Protein AF-A0A6P8ET82-F1 (afdb_monomer_lite)

Foldseek 3Di:
DDDDDDDDDDDDDPDPPPPPPPVVVVVVVVVVCVVVPPPDQQLAQLPQDDDPDPVVSVVCSVVVVSNPPPSHNPPPPDPDDRNHDDDPVRVVVVVVVVVVVVVVVVVVVVCCVVAPDDDDDRDPDPPPDDDDPPDDPDDDDDD

Organism: Clupea harengus (NCBI:txid7950)

pLDDT: mean 74.11, std 14.07, range [41.28, 96.44]

Radius of gyration: 44.59 Å; chains: 1; bounding box: 101×32×154 Å

Sequence (143 aa):
MEVTEVVFLSERPGNKDEILIDQERRLALQRDIDKESQPKPALGQWGTAQFDSSDQQQKFLRLMGGFKKGNQPGTSSVGARPNMALGKEGQQSLQQKLLGQFESAQNRRKDFTNKGAGLGFSAPSNNKFSIDVNASRSMKFDD

InterPro domains:
  IPR028124 Small acidic protein-like domain [PF15477] (46-120)

Structure (mmCIF, N/CA/C/O backbone):
data_AF-A0A6P8ET82-F1
#
_entry.id   AF-A0A6P8ET82-F1
#
loop_
_atom_site.group_PDB
_atom_site.id
_atom_site.type_symbol
_atom_site.label_atom_id
_atom_site.label_alt_id
_atom_site.label_comp_id
_atom_site.label_asym_id
_atom_site.label_entity_id
_atom_site.label_seq_id
_atom_site.pdbx_PDB_ins_code
_atom_site.Cartn_x
_atom_site.Cartn_y
_atom_site.Cartn_z
_atom_site.occupancy
_atom_site.B_iso_or_equiv
_atom_site.auth_seq_id
_atom_site.auth_comp_id
_atom_site.auth_asym_id
_atom_site.auth_atom_id
_atom_site.pdbx_PDB_model_num
ATOM 1 N N . MET A 1 1 ? 20.142 16.941 -100.524 1.00 42.25 1 MET A N 1
ATOM 2 C CA . MET A 1 1 ? 20.640 15.914 -99.589 1.00 42.25 1 MET A CA 1
ATOM 3 C C . MET A 1 1 ? 20.955 16.634 -98.296 1.00 42.25 1 MET A C 1
ATOM 5 O O . MET A 1 1 ? 21.987 17.284 -98.232 1.00 42.25 1 MET A O 1
ATOM 9 N N . GLU A 1 2 ? 20.044 16.615 -97.327 1.00 48.88 2 GLU A N 1
ATOM 10 C CA . GLU A 1 2 ? 20.352 17.085 -95.973 1.00 48.88 2 GLU A CA 1
ATOM 11 C C . GLU A 1 2 ? 20.688 15.869 -95.118 1.00 48.88 2 GLU A C 1
ATOM 13 O O . GLU A 1 2 ? 19.924 14.907 -95.056 1.00 48.88 2 GLU A O 1
ATOM 18 N N . VAL A 1 3 ? 21.879 15.898 -94.528 1.00 57.97 3 VAL A N 1
ATOM 19 C CA . VAL A 1 3 ? 22.366 14.888 -93.594 1.00 57.97 3 VAL A CA 1
ATOM 20 C C . VAL A 1 3 ? 21.940 15.356 -92.210 1.00 57.97 3 VAL A C 1
ATOM 22 O O . VAL A 1 3 ? 22.479 16.332 -91.698 1.00 57.97 3 VAL A O 1
ATOM 25 N N . THR A 1 4 ? 20.945 14.707 -91.611 1.00 54.53 4 THR A N 1
ATOM 26 C CA . THR A 1 4 ? 20.589 14.965 -90.212 1.00 54.53 4 THR A CA 1
ATOM 27 C C . THR A 1 4 ? 21.597 14.267 -89.308 1.00 54.53 4 THR A C 1
ATOM 29 O O . THR A 1 4 ? 21.618 13.039 -89.215 1.00 54.53 4 THR A O 1
ATOM 32 N N . GLU A 1 5 ? 22.447 15.062 -88.668 1.00 65.50 5 GLU A N 1
ATOM 33 C CA . GLU A 1 5 ? 23.417 14.629 -87.668 1.00 65.50 5 GLU A CA 1
ATOM 34 C C . GLU A 1 5 ? 22.681 14.240 -86.374 1.00 65.50 5 GLU A C 1
ATOM 36 O O . GLU A 1 5 ? 21.967 15.042 -85.770 1.00 65.50 5 GLU A O 1
ATOM 41 N N . VAL A 1 6 ? 22.801 12.974 -85.968 1.00 66.44 6 VAL A N 1
ATOM 42 C CA . VAL A 1 6 ? 22.164 12.457 -84.751 1.00 66.44 6 VAL A CA 1
ATOM 43 C C . VAL A 1 6 ? 23.047 12.807 -83.555 1.00 66.44 6 VAL A C 1
ATOM 45 O O . VAL A 1 6 ? 24.091 12.196 -83.339 1.00 66.44 6 VAL A O 1
ATOM 48 N N . VAL A 1 7 ? 22.622 13.794 -82.768 1.00 65.50 7 VAL A N 1
ATOM 49 C CA . VAL A 1 7 ? 23.292 14.189 -81.523 1.00 65.50 7 VAL A CA 1
ATOM 50 C C . VAL A 1 7 ? 22.789 13.308 -80.378 1.00 65.50 7 VAL A C 1
ATOM 52 O O . VAL A 1 7 ? 21.636 13.407 -79.959 1.00 65.50 7 VAL A O 1
ATOM 55 N N . PHE A 1 8 ? 23.659 12.446 -79.851 1.00 63.50 8 PHE A N 1
ATOM 56 C CA . PHE A 1 8 ? 23.376 11.653 -78.654 1.00 63.50 8 PHE A CA 1
ATOM 57 C C . PHE A 1 8 ? 23.581 12.509 -77.399 1.00 63.50 8 PHE A C 1
ATOM 59 O O . PHE A 1 8 ? 24.702 12.890 -77.064 1.00 63.50 8 PHE A O 1
ATOM 66 N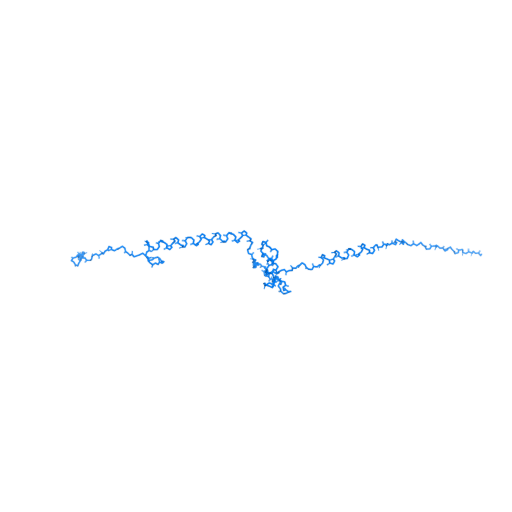 N . LEU A 1 9 ? 22.490 12.808 -76.692 1.00 63.91 9 LEU A N 1
ATOM 67 C CA . LEU A 1 9 ? 22.534 13.433 -75.371 1.00 63.91 9 LEU A CA 1
ATOM 68 C C . LEU A 1 9 ? 22.994 12.390 -74.345 1.00 63.91 9 LEU A C 1
ATOM 70 O O . LEU A 1 9 ? 22.359 11.349 -74.186 1.00 63.91 9 LEU A O 1
ATOM 74 N N . SER A 1 10 ? 24.108 12.657 -73.665 1.00 67.38 10 SER A N 1
ATOM 75 C CA . SER A 1 10 ? 24.628 11.791 -72.610 1.00 67.38 10 SER A CA 1
ATOM 76 C C . SER A 1 10 ? 23.709 11.785 -71.385 1.00 67.38 10 SER A C 1
ATOM 78 O O . SER A 1 10 ? 23.213 12.821 -70.932 1.00 67.38 10 SER A O 1
ATOM 80 N N . GLU A 1 11 ? 23.481 10.589 -70.846 1.00 66.94 11 GLU A N 1
ATOM 81 C CA . GLU A 1 11 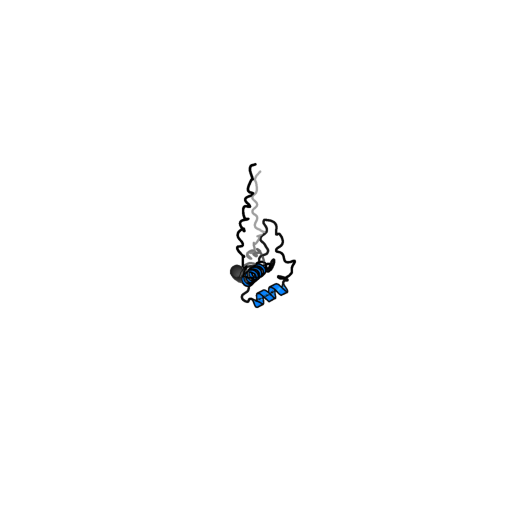? 22.691 10.365 -69.640 1.00 66.94 11 GLU A CA 1
ATOM 82 C C . GLU A 1 11 ? 23.410 10.978 -68.428 1.00 66.94 11 GLU A C 1
ATOM 84 O O . GLU A 1 11 ? 24.587 10.707 -68.177 1.00 66.94 11 GLU A O 1
ATOM 89 N N . ARG A 1 12 ? 22.715 11.839 -67.676 1.00 65.81 12 ARG A N 1
ATOM 90 C CA . ARG A 1 12 ? 23.251 12.387 -66.426 1.00 65.81 12 ARG A CA 1
ATOM 91 C C . ARG A 1 12 ? 23.170 11.295 -65.358 1.00 65.81 12 ARG A C 1
ATOM 93 O O . ARG A 1 12 ? 22.055 10.875 -65.049 1.00 65.81 12 ARG A O 1
ATOM 100 N N . PRO A 1 13 ? 24.287 10.849 -64.760 1.00 63.69 13 PRO A N 1
ATOM 101 C CA . PRO A 1 13 ? 24.207 9.927 -63.640 1.00 63.69 13 PRO A CA 1
ATOM 102 C C . PRO A 1 13 ? 23.520 10.652 -62.477 1.00 63.69 13 PRO A C 1
ATOM 104 O O . PRO A 1 13 ? 24.000 11.686 -62.014 1.00 63.69 13 PRO A O 1
ATOM 107 N N . GLY A 1 14 ? 22.369 10.137 -62.040 1.00 63.75 14 GLY A N 1
ATOM 108 C CA . GLY A 1 14 ? 21.699 10.615 -60.830 1.00 63.75 14 GLY A CA 1
ATOM 109 C C . GLY A 1 14 ? 22.609 10.485 -59.605 1.00 63.75 14 GLY A C 1
ATOM 110 O O . GLY A 1 14 ? 23.554 9.693 -59.626 1.00 63.75 14 GLY A O 1
ATOM 111 N N . ASN A 1 15 ? 22.325 11.264 -58.552 1.00 60.59 15 ASN A N 1
ATOM 112 C CA . ASN A 1 15 ? 23.088 11.255 -57.299 1.00 60.59 15 ASN A CA 1
ATOM 113 C C . ASN A 1 15 ? 23.302 9.821 -56.804 1.00 60.59 15 ASN A C 1
ATOM 115 O O . ASN A 1 15 ? 22.384 9.164 -56.315 1.00 60.59 15 ASN A O 1
ATOM 119 N N . LYS A 1 16 ? 24.547 9.358 -56.914 1.00 56.81 16 LYS A N 1
ATOM 120 C CA . LYS A 1 16 ? 25.065 8.179 -56.227 1.00 56.81 16 LYS A CA 1
ATOM 121 C C . LYS A 1 16 ? 25.630 8.641 -54.893 1.00 56.81 16 LYS A C 1
ATOM 123 O O . LYS A 1 16 ? 26.812 8.452 -54.625 1.00 56.81 16 LYS A O 1
ATOM 128 N N . ASP A 1 17 ? 24.801 9.308 -54.094 1.00 57.16 17 ASP A N 1
ATOM 129 C CA . ASP A 1 17 ? 25.138 9.530 -52.696 1.00 57.16 17 ASP A CA 1
ATOM 130 C C . ASP A 1 17 ? 25.100 8.146 -52.057 1.00 57.16 17 ASP A C 1
ATOM 132 O O . ASP A 1 17 ? 24.051 7.641 -51.654 1.00 57.16 17 ASP A O 1
ATOM 136 N N . GLU A 1 18 ? 26.246 7.471 -52.093 1.00 56.41 18 GLU A N 1
ATOM 137 C CA . GLU A 1 18 ? 26.480 6.256 -51.348 1.00 56.41 18 GLU A CA 1
ATOM 138 C C . GLU A 1 18 ? 26.201 6.615 -49.897 1.00 56.41 18 GLU A C 1
ATOM 140 O O . GLU A 1 18 ? 27.005 7.253 -49.215 1.00 56.41 18 GLU A O 1
ATOM 145 N N . ILE A 1 19 ? 25.014 6.245 -49.422 1.00 60.59 19 ILE A N 1
ATOM 146 C CA . ILE A 1 19 ? 24.753 6.195 -48.000 1.00 60.59 19 ILE A CA 1
ATOM 147 C C . ILE A 1 19 ? 25.658 5.062 -47.521 1.00 60.59 19 ILE A C 1
ATOM 149 O O . ILE A 1 19 ? 25.265 3.895 -47.498 1.00 60.59 19 ILE A O 1
ATOM 153 N N . LEU A 1 20 ? 26.910 5.397 -47.207 1.00 64.25 20 LEU A N 1
ATOM 154 C CA . LEU A 1 20 ? 27.817 4.549 -46.459 1.00 64.25 20 LEU A CA 1
ATOM 155 C C . LEU A 1 20 ? 27.217 4.476 -45.055 1.00 64.25 20 LEU A C 1
ATOM 157 O O . LEU A 1 20 ? 27.594 5.203 -44.139 1.00 64.25 20 LEU A O 1
ATOM 161 N N . ILE A 1 21 ? 26.147 3.690 -44.932 1.00 63.66 21 ILE A N 1
ATOM 162 C CA . ILE A 1 21 ? 25.435 3.503 -43.682 1.00 63.66 21 ILE A CA 1
ATOM 163 C C . ILE A 1 21 ? 26.404 2.746 -42.801 1.00 63.66 21 ILE A C 1
ATOM 165 O O . ILE A 1 21 ? 26.586 1.542 -42.980 1.00 63.66 21 ILE A O 1
ATOM 169 N N . ASP A 1 22 ? 27.011 3.474 -41.873 1.00 80.19 22 ASP A N 1
ATOM 170 C CA . ASP A 1 22 ? 27.809 2.914 -40.800 1.00 80.19 22 ASP A CA 1
ATOM 171 C C . ASP A 1 22 ? 26.998 1.792 -40.129 1.00 80.19 22 ASP A C 1
ATOM 173 O O . ASP A 1 22 ? 25.967 2.016 -39.479 1.00 80.19 22 ASP A O 1
ATOM 177 N N . GLN A 1 23 ? 27.413 0.554 -40.404 1.00 81.31 23 GLN A N 1
ATOM 178 C CA . GLN A 1 23 ? 26.720 -0.642 -39.947 1.00 81.31 23 GLN A CA 1
ATOM 179 C C . GLN A 1 23 ? 26.731 -0.707 -38.422 1.00 81.31 23 GLN A C 1
ATOM 181 O O . GLN A 1 23 ? 25.744 -1.147 -37.830 1.00 81.31 23 GLN A O 1
ATOM 186 N N . GLU A 1 24 ? 27.790 -0.207 -37.783 1.00 83.94 24 GLU A N 1
ATOM 187 C CA . GLU A 1 24 ? 27.896 -0.164 -36.329 1.00 83.94 24 GLU A CA 1
ATOM 188 C C . GLU A 1 24 ? 26.848 0.778 -35.747 1.00 83.94 24 GLU A C 1
ATOM 190 O O . GLU A 1 24 ? 26.125 0.405 -34.819 1.00 83.94 24 GLU A O 1
ATOM 195 N N . ARG A 1 25 ? 26.677 1.955 -36.362 1.00 84.31 25 ARG A N 1
ATOM 196 C CA . ARG A 1 25 ? 25.638 2.912 -35.969 1.00 84.31 25 ARG A CA 1
ATOM 197 C C . ARG A 1 25 ? 24.236 2.327 -36.123 1.00 84.31 25 ARG A C 1
ATOM 199 O O . ARG A 1 25 ? 23.408 2.517 -35.235 1.00 84.31 25 ARG A O 1
ATOM 206 N N . ARG A 1 26 ? 23.957 1.593 -37.208 1.00 84.88 26 ARG A N 1
ATOM 207 C CA . ARG A 1 26 ? 22.656 0.923 -37.413 1.00 84.88 26 ARG A CA 1
ATOM 208 C C . ARG A 1 26 ? 22.402 -0.150 -36.355 1.00 84.88 26 ARG A C 1
ATOM 210 O O . ARG A 1 26 ? 21.304 -0.217 -35.810 1.00 84.88 26 ARG A O 1
ATOM 217 N N . LEU A 1 27 ? 23.405 -0.975 -36.065 1.00 86.81 27 LEU A N 1
ATOM 218 C CA . LEU A 1 27 ? 23.302 -2.040 -35.069 1.00 86.81 27 LEU A CA 1
ATOM 219 C C . LEU A 1 27 ? 23.139 -1.482 -33.652 1.00 86.81 27 LEU A C 1
ATOM 221 O O . LEU A 1 27 ? 22.374 -2.039 -32.868 1.00 86.81 27 LEU A O 1
ATOM 225 N N . ALA A 1 28 ? 23.820 -0.383 -33.321 1.00 87.81 28 ALA A N 1
ATOM 226 C CA . ALA A 1 28 ? 23.640 0.314 -32.051 1.00 87.81 28 ALA A CA 1
ATOM 227 C C . ALA A 1 28 ? 22.202 0.832 -31.901 1.00 87.81 28 ALA A C 1
ATOM 229 O O . ALA A 1 28 ? 21.539 0.509 -30.919 1.00 87.81 28 ALA A O 1
ATOM 230 N N . LEU A 1 29 ? 21.688 1.519 -32.927 1.00 88.56 29 LEU A N 1
ATOM 231 C CA . LEU A 1 29 ? 20.308 2.010 -32.959 1.00 88.56 29 LEU A CA 1
ATOM 232 C C . LEU A 1 29 ? 19.290 0.871 -32.825 1.00 88.56 29 LEU A C 1
ATOM 234 O O . LEU A 1 29 ? 18.328 0.993 -32.073 1.00 88.56 29 LEU A O 1
ATOM 238 N N . GLN A 1 30 ? 19.524 -0.258 -33.501 1.00 89.50 30 GLN A N 1
ATOM 239 C CA . GLN A 1 30 ? 18.669 -1.436 -33.382 1.00 89.50 30 GLN A CA 1
ATOM 240 C C . GLN A 1 30 ? 18.686 -2.010 -31.960 1.00 89.50 30 GLN A C 1
ATOM 242 O O . GLN A 1 30 ? 17.624 -2.316 -31.431 1.00 89.50 30 GLN A O 1
ATOM 247 N N . ARG A 1 31 ? 19.853 -2.105 -31.302 1.00 89.88 31 ARG A N 1
ATOM 248 C CA . ARG A 1 31 ? 19.926 -2.568 -29.904 1.00 89.88 31 ARG A CA 1
ATOM 249 C C . ARG A 1 31 ? 19.188 -1.645 -28.943 1.00 89.88 31 ARG A C 1
ATOM 251 O O . ARG A 1 31 ? 18.554 -2.142 -28.015 1.00 89.88 31 ARG A O 1
ATOM 258 N N . ASP A 1 32 ? 19.282 -0.333 -29.137 1.00 88.62 32 ASP A N 1
ATOM 259 C CA . ASP A 1 32 ? 18.587 0.633 -28.284 1.00 88.62 32 ASP A CA 1
ATOM 260 C C . ASP A 1 32 ? 17.067 0.512 -28.454 1.00 88.62 32 ASP A C 1
ATOM 262 O O . ASP A 1 32 ? 16.342 0.442 -27.460 1.00 88.62 32 ASP A O 1
ATOM 266 N N . ILE A 1 33 ? 16.596 0.351 -29.696 1.00 88.19 33 ILE A N 1
ATOM 267 C CA . ILE A 1 33 ? 15.187 0.070 -30.008 1.00 88.19 33 ILE A CA 1
ATOM 268 C C . ILE A 1 33 ? 14.745 -1.266 -29.398 1.00 88.19 33 ILE A C 1
ATOM 270 O O . ILE A 1 33 ? 13.690 -1.336 -28.774 1.00 88.19 33 ILE A O 1
ATOM 274 N N . ASP A 1 34 ? 15.536 -2.330 -29.528 1.00 88.00 34 ASP A N 1
ATOM 275 C CA . ASP A 1 34 ? 15.211 -3.651 -28.977 1.00 88.00 34 ASP A CA 1
ATOM 276 C C . ASP A 1 34 ? 15.157 -3.624 -27.442 1.00 88.00 34 ASP A C 1
ATOM 278 O O . ASP A 1 34 ? 14.337 -4.305 -26.827 1.00 88.00 34 ASP A O 1
ATOM 282 N N . LYS A 1 35 ? 16.010 -2.815 -26.805 1.00 83.62 35 LYS A N 1
ATOM 283 C CA . LYS A 1 35 ? 16.032 -2.622 -25.353 1.00 83.62 35 LYS A CA 1
ATOM 284 C C . LYS A 1 35 ? 14.841 -1.798 -24.864 1.00 83.62 35 LYS A C 1
ATOM 286 O O . LYS A 1 35 ? 14.252 -2.145 -23.843 1.00 83.62 35 LYS A O 1
ATOM 291 N N . GLU A 1 36 ? 14.481 -0.727 -25.566 1.00 79.31 36 GLU A N 1
ATOM 292 C CA . GLU A 1 36 ? 13.358 0.143 -25.197 1.00 79.31 36 GLU A CA 1
ATOM 293 C C . GLU A 1 36 ? 11.992 -0.460 -25.561 1.00 79.31 36 GLU A C 1
ATOM 295 O O . GLU A 1 36 ? 11.007 -0.244 -24.856 1.00 79.31 36 GLU A O 1
ATOM 300 N N . SER A 1 37 ? 11.941 -1.287 -26.607 1.00 72.06 37 SER A N 1
ATOM 301 C CA . SER A 1 37 ? 10.756 -2.063 -26.990 1.00 72.06 37 SER A CA 1
ATOM 302 C C . SER A 1 37 ? 10.495 -3.265 -26.082 1.00 72.06 37 SER A C 1
ATOM 304 O O . SER A 1 37 ? 9.436 -3.892 -26.199 1.00 72.06 37 SER A O 1
ATOM 306 N N . GLN A 1 38 ? 11.403 -3.583 -25.144 1.00 70.94 38 GLN A N 1
ATOM 307 C CA . GLN A 1 38 ? 11.117 -4.610 -24.150 1.00 70.94 38 GLN A CA 1
ATOM 308 C C . GLN A 1 38 ? 9.870 -4.215 -23.352 1.00 70.94 38 GLN A C 1
ATOM 310 O O . GLN A 1 38 ? 9.800 -3.109 -22.805 1.00 70.94 38 GLN A O 1
ATOM 315 N N . PRO A 1 39 ? 8.873 -5.112 -23.245 1.00 63.66 39 PRO A N 1
ATOM 316 C CA . PRO A 1 39 ? 7.685 -4.827 -22.467 1.00 63.66 39 PRO A CA 1
ATOM 317 C C . PRO A 1 39 ? 8.106 -4.559 -21.023 1.00 63.66 39 PRO A C 1
ATOM 319 O O . PRO A 1 39 ? 8.672 -5.432 -20.359 1.00 63.66 39 PRO A O 1
ATOM 322 N N . LYS A 1 40 ? 7.823 -3.344 -20.533 1.00 64.56 40 LYS A N 1
ATOM 323 C CA . LYS A 1 40 ? 8.000 -3.009 -19.116 1.00 64.56 40 LYS A CA 1
ATOM 324 C C . LYS A 1 40 ? 7.308 -4.097 -18.296 1.00 64.56 40 LYS A C 1
ATOM 326 O O . LYS A 1 40 ? 6.166 -4.442 -18.619 1.00 64.56 40 LYS A O 1
ATOM 331 N N . PRO A 1 41 ? 7.967 -4.665 -17.273 1.00 62.78 41 PRO A N 1
ATOM 332 C CA . PRO A 1 41 ? 7.395 -5.770 -16.528 1.00 62.78 41 PRO A CA 1
ATOM 333 C C . PRO A 1 41 ? 6.084 -5.299 -15.894 1.00 62.78 41 PRO A C 1
ATOM 335 O O . PRO A 1 41 ? 6.067 -4.469 -14.987 1.00 62.78 41 PRO A O 1
ATOM 338 N N . ALA A 1 42 ? 4.966 -5.803 -16.412 1.00 65.75 42 ALA A N 1
ATOM 339 C CA . ALA A 1 42 ? 3.656 -5.560 -15.842 1.00 65.75 42 ALA A CA 1
ATOM 340 C C . ALA A 1 42 ? 3.556 -6.402 -14.566 1.00 65.75 42 ALA A C 1
ATOM 342 O O . ALA A 1 42 ? 3.187 -7.571 -14.614 1.00 65.75 42 ALA A O 1
ATOM 343 N N . LEU A 1 43 ? 3.902 -5.810 -13.419 1.00 71.75 43 LEU A N 1
ATOM 344 C CA . LEU A 1 43 ? 3.808 -6.441 -12.091 1.00 71.75 43 LEU A CA 1
ATOM 345 C C . LEU A 1 43 ? 2.349 -6.709 -11.643 1.00 71.75 43 LEU A C 1
ATOM 347 O O . LEU A 1 43 ? 2.106 -7.151 -10.515 1.00 71.75 43 LEU A O 1
ATOM 351 N N . GLY A 1 44 ? 1.375 -6.427 -12.514 1.00 74.44 44 GLY A N 1
ATOM 352 C CA . GLY A 1 44 ? -0.059 -6.540 -12.269 1.00 74.44 44 GLY A CA 1
ATOM 353 C C . GLY A 1 44 ? -0.523 -5.763 -11.043 1.00 74.44 44 GLY A C 1
ATOM 354 O O . GLY A 1 44 ? -0.003 -4.691 -10.737 1.00 74.44 44 GLY A O 1
ATOM 355 N N . GLN A 1 45 ? -1.487 -6.335 -10.314 1.00 76.94 45 GLN A N 1
ATOM 356 C CA . GLN A 1 45 ? -2.079 -5.750 -9.101 1.00 76.94 45 GLN A CA 1
ATOM 357 C C . GLN A 1 45 ? -1.048 -5.461 -7.990 1.00 76.94 45 GLN A C 1
ATOM 359 O O . GLN A 1 45 ? -1.266 -4.611 -7.132 1.00 76.94 45 GLN A O 1
ATOM 364 N N . TRP A 1 46 ? 0.099 -6.141 -8.016 1.00 81.31 46 TRP A N 1
ATOM 365 C CA . TRP A 1 46 ? 1.140 -6.038 -6.994 1.00 81.31 46 TRP A CA 1
ATOM 366 C C . TRP A 1 46 ? 2.179 -4.953 -7.277 1.00 81.31 46 TRP A C 1
ATOM 368 O O . TRP A 1 46 ? 3.017 -4.678 -6.420 1.00 81.31 46 TRP A O 1
ATOM 378 N N . GLY A 1 47 ? 2.125 -4.310 -8.448 1.00 78.25 47 GLY A N 1
ATOM 379 C CA . GLY A 1 47 ? 3.080 -3.269 -8.835 1.00 78.25 47 GLY A CA 1
ATOM 380 C C . GLY A 1 47 ? 3.049 -2.023 -7.949 1.00 78.25 47 GLY A C 1
ATOM 381 O O . GLY A 1 47 ? 4.025 -1.284 -7.915 1.00 78.25 47 GLY A O 1
ATOM 382 N N . THR A 1 48 ? 1.961 -1.800 -7.207 1.00 81.00 48 THR A N 1
ATOM 383 C CA . THR A 1 48 ? 1.812 -0.632 -6.326 1.00 81.00 48 THR A CA 1
ATOM 384 C C . THR A 1 48 ? 2.295 -0.885 -4.897 1.00 81.00 48 THR A C 1
ATOM 386 O O . THR A 1 48 ? 2.221 0.016 -4.067 1.00 81.00 48 THR A O 1
ATOM 389 N N . ALA A 1 49 ? 2.749 -2.101 -4.577 1.00 82.19 49 ALA A N 1
ATOM 390 C CA . ALA A 1 49 ? 3.252 -2.430 -3.250 1.00 82.19 49 ALA A CA 1
ATOM 391 C C . ALA A 1 49 ? 4.636 -1.803 -3.026 1.00 82.19 49 ALA A C 1
ATOM 393 O O . ALA A 1 49 ? 5.547 -1.972 -3.838 1.00 82.19 49 ALA A O 1
ATOM 394 N N . GLN A 1 50 ? 4.787 -1.077 -1.918 1.00 85.56 50 GLN A N 1
ATOM 395 C CA . GLN A 1 50 ? 6.008 -0.346 -1.592 1.00 85.56 50 GLN A CA 1
ATOM 396 C C . GLN A 1 50 ? 6.826 -1.105 -0.541 1.00 85.56 50 GLN A C 1
ATOM 398 O O . GLN A 1 50 ? 6.308 -1.454 0.516 1.00 85.56 50 GLN A O 1
ATOM 403 N N . PHE A 1 51 ? 8.113 -1.322 -0.819 1.00 86.38 51 PHE A N 1
ATOM 404 C CA . PHE A 1 51 ? 9.049 -2.020 0.067 1.00 86.38 51 PHE A CA 1
ATOM 405 C C . PHE A 1 51 ? 10.304 -1.171 0.300 1.00 86.38 51 PHE A C 1
ATOM 407 O O . PHE A 1 51 ? 10.617 -0.285 -0.495 1.00 86.38 51 PHE A O 1
ATOM 414 N N . ASP A 1 52 ? 11.018 -1.431 1.396 1.00 86.94 52 ASP A N 1
ATOM 415 C CA . ASP A 1 52 ? 12.294 -0.768 1.708 1.00 86.94 52 ASP A CA 1
ATOM 416 C C . ASP A 1 52 ? 13.488 -1.397 0.972 1.00 86.94 52 ASP A C 1
ATOM 418 O O . ASP A 1 52 ? 14.496 -0.735 0.744 1.00 86.94 52 ASP A O 1
ATOM 422 N N . SER A 1 53 ? 13.370 -2.669 0.580 1.00 91.88 53 SER A N 1
ATOM 423 C CA . SER A 1 53 ? 14.419 -3.440 -0.089 1.00 91.88 53 SER A CA 1
ATOM 424 C C . SER A 1 53 ? 13.926 -3.981 -1.430 1.00 91.88 53 SER A C 1
ATOM 426 O O . SER A 1 53 ? 12.852 -4.587 -1.513 1.00 91.88 53 SER A O 1
ATOM 428 N N . SER A 1 54 ? 14.748 -3.816 -2.471 1.00 88.38 54 SER A N 1
ATOM 429 C CA . SER A 1 54 ? 14.504 -4.385 -3.802 1.00 88.38 54 SER A CA 1
ATOM 430 C C . SER A 1 54 ? 14.370 -5.905 -3.758 1.00 88.38 54 SER A C 1
ATOM 432 O O . SER A 1 54 ? 13.524 -6.471 -4.447 1.00 88.38 54 SER A O 1
ATOM 434 N N . ASP A 1 55 ? 15.153 -6.568 -2.911 1.00 91.88 55 ASP A N 1
ATOM 435 C CA . ASP A 1 55 ? 15.164 -8.027 -2.802 1.00 91.88 55 ASP A CA 1
ATOM 436 C C . ASP A 1 55 ? 13.860 -8.533 -2.187 1.00 91.88 55 ASP A C 1
ATOM 438 O O . ASP A 1 55 ? 13.279 -9.520 -2.646 1.00 91.88 55 ASP A O 1
ATOM 442 N N . GLN A 1 56 ? 13.346 -7.820 -1.180 1.00 91.25 56 GLN A N 1
ATOM 443 C CA . GLN A 1 56 ? 12.040 -8.116 -0.593 1.00 91.25 56 GLN A CA 1
ATOM 444 C C . GLN A 1 56 ? 10.918 -7.902 -1.604 1.00 91.25 56 GLN A C 1
ATOM 446 O O . GLN A 1 56 ? 10.037 -8.754 -1.713 1.00 91.25 56 GLN A O 1
ATOM 451 N N . GLN A 1 57 ? 10.980 -6.822 -2.387 1.00 88.25 57 GLN A N 1
ATOM 452 C CA . GLN A 1 57 ? 10.022 -6.569 -3.459 1.00 88.25 57 GLN A CA 1
ATOM 453 C C . GLN A 1 57 ? 10.047 -7.695 -4.500 1.00 88.25 57 GLN A C 1
ATOM 455 O O . GLN A 1 57 ? 9.004 -8.243 -4.847 1.00 88.25 57 GLN A O 1
ATOM 460 N N . GLN A 1 58 ? 11.226 -8.100 -4.972 1.00 88.38 58 GLN A N 1
ATOM 461 C CA . GLN A 1 58 ? 11.360 -9.187 -5.943 1.00 88.38 58 GLN A CA 1
ATOM 462 C C . GLN A 1 58 ? 10.868 -10.524 -5.383 1.00 88.38 58 GLN A C 1
ATOM 464 O O . GLN A 1 58 ? 10.172 -11.268 -6.080 1.00 88.38 58 GLN A O 1
ATOM 469 N N . LYS A 1 59 ? 11.179 -10.827 -4.118 1.00 93.38 59 LYS A N 1
ATOM 470 C CA . LYS A 1 59 ? 10.690 -12.025 -3.430 1.00 93.38 59 LYS A CA 1
ATOM 471 C C . LYS A 1 59 ? 9.169 -12.005 -3.292 1.00 93.38 59 LYS A C 1
ATOM 473 O O . LYS A 1 59 ? 8.528 -13.009 -3.595 1.00 93.38 59 LYS A O 1
ATOM 478 N N . PHE A 1 60 ? 8.594 -10.870 -2.896 1.00 90.31 60 PHE A N 1
ATOM 479 C CA . PHE A 1 60 ? 7.150 -10.672 -2.800 1.00 90.31 60 PHE A CA 1
ATOM 480 C C . PHE A 1 60 ? 6.471 -10.878 -4.153 1.00 90.31 60 PHE A C 1
ATOM 482 O O . PHE A 1 60 ? 5.530 -11.656 -4.255 1.00 90.31 60 PHE A O 1
ATOM 489 N N . LEU A 1 61 ? 6.984 -10.256 -5.213 1.00 87.38 61 LEU A N 1
ATOM 490 C CA . LEU A 1 61 ? 6.433 -10.398 -6.560 1.00 87.38 61 LEU A CA 1
ATOM 491 C C . LEU A 1 61 ? 6.559 -11.827 -7.086 1.00 87.38 61 LEU A C 1
ATOM 493 O O . LEU A 1 61 ? 5.658 -12.312 -7.765 1.00 87.38 61 LEU A O 1
ATOM 497 N N . ARG A 1 62 ? 7.639 -12.537 -6.754 1.00 88.88 62 ARG A N 1
ATOM 498 C CA . ARG A 1 62 ? 7.779 -13.958 -7.086 1.00 88.88 62 ARG A CA 1
ATOM 499 C C . ARG A 1 62 ? 6.758 -14.815 -6.336 1.00 88.88 62 ARG A C 1
ATOM 501 O O . ARG A 1 62 ? 6.159 -15.692 -6.946 1.00 88.88 62 ARG A O 1
ATOM 508 N N . LEU A 1 63 ? 6.539 -14.535 -5.050 1.00 90.81 63 LEU A N 1
ATOM 509 C CA . LEU A 1 63 ? 5.610 -15.270 -4.188 1.00 90.81 63 LEU A CA 1
ATOM 510 C C . LEU A 1 63 ? 4.144 -15.028 -4.565 1.00 90.81 63 LEU A C 1
ATOM 512 O O . LEU A 1 63 ? 3.369 -15.968 -4.687 1.00 90.81 63 LEU A O 1
ATOM 516 N N . MET A 1 64 ? 3.775 -13.770 -4.793 1.00 85.56 64 MET A N 1
ATOM 517 C CA . MET A 1 64 ? 2.404 -13.352 -5.093 1.00 85.56 64 MET A CA 1
ATOM 518 C C . MET A 1 64 ? 2.025 -13.523 -6.569 1.00 85.56 64 MET A C 1
ATOM 520 O O . MET A 1 64 ? 0.937 -13.128 -6.986 1.00 85.56 64 MET A O 1
ATOM 524 N N . GLY A 1 65 ? 2.923 -14.082 -7.386 1.00 84.50 65 GLY A N 1
ATOM 525 C CA . GLY A 1 65 ? 2.695 -14.245 -8.820 1.00 84.50 65 GLY A CA 1
ATOM 526 C C . GLY A 1 65 ? 2.656 -12.920 -9.589 1.00 84.50 65 GLY A C 1
ATOM 527 O O . GLY A 1 65 ? 2.066 -12.859 -10.664 1.00 84.50 65 GLY A O 1
ATOM 528 N N . GLY A 1 66 ? 3.310 -11.875 -9.076 1.00 81.44 66 GLY A N 1
ATOM 529 C CA . GLY A 1 66 ? 3.475 -10.573 -9.728 1.00 81.44 66 GLY A CA 1
ATOM 530 C C . GLY A 1 66 ? 4.082 -10.663 -11.129 1.00 81.44 66 GLY A C 1
ATOM 531 O O . GLY A 1 66 ? 3.698 -9.897 -12.002 1.00 81.44 66 GLY A O 1
ATOM 532 N N . PHE A 1 67 ? 4.958 -11.646 -11.368 1.00 78.69 67 PHE A N 1
ATOM 533 C CA . PHE A 1 67 ? 5.588 -11.895 -12.673 1.00 78.69 67 PHE A CA 1
ATOM 534 C C . PHE A 1 67 ? 4.801 -12.851 -13.590 1.00 78.69 67 PHE A C 1
ATOM 536 O O . PHE A 1 67 ? 5.272 -13.198 -14.673 1.00 78.69 67 PHE A O 1
ATOM 543 N N . LYS A 1 68 ? 3.619 -13.331 -13.180 1.00 80.12 68 LYS A N 1
ATOM 544 C CA . LYS A 1 68 ? 2.819 -14.248 -14.004 1.00 80.12 68 LYS A CA 1
ATOM 545 C C . LYS A 1 68 ? 2.290 -13.499 -15.232 1.00 80.12 68 LYS A C 1
ATOM 547 O O . LYS A 1 68 ? 1.640 -12.470 -15.099 1.00 80.12 68 LYS A O 1
ATOM 552 N N . LYS A 1 69 ? 2.446 -14.082 -16.427 1.00 64.25 69 LYS A N 1
ATOM 553 C CA . LYS A 1 69 ? 2.010 -13.514 -17.726 1.00 64.25 69 LYS A CA 1
ATOM 554 C C . LYS A 1 69 ? 0.502 -13.192 -17.824 1.00 64.25 69 LYS A C 1
ATOM 556 O O . LYS A 1 69 ? 0.092 -12.452 -18.707 1.00 64.25 69 LYS A O 1
ATOM 561 N N . GLY A 1 70 ? -0.314 -13.731 -16.912 1.00 61.25 70 GLY A N 1
ATOM 562 C CA . GLY A 1 70 ? -1.752 -13.453 -16.784 1.00 61.25 70 GLY A CA 1
ATOM 563 C C . GLY A 1 70 ? -2.123 -12.494 -15.649 1.00 61.25 70 GLY A C 1
ATOM 564 O O . GLY A 1 70 ? -3.304 -12.249 -15.442 1.00 61.25 70 GLY A O 1
ATOM 565 N N . ASN A 1 71 ? -1.148 -11.960 -14.910 1.00 59.47 71 ASN A N 1
ATOM 566 C CA . ASN A 1 71 ? -1.360 -10.900 -13.925 1.00 59.47 71 ASN A CA 1
ATOM 567 C C . ASN A 1 71 ? -1.402 -9.544 -14.646 1.00 59.47 71 ASN A C 1
ATOM 569 O O . ASN A 1 71 ? -0.647 -8.627 -14.343 1.00 59.47 71 ASN A O 1
ATOM 573 N N . GLN A 1 72 ? -2.234 -9.441 -15.682 1.00 57.19 72 GLN A N 1
ATOM 574 C CA . GLN A 1 72 ? -2.583 -8.140 -16.233 1.00 57.19 72 GLN A CA 1
ATOM 575 C C . GLN A 1 72 ? -3.418 -7.422 -15.170 1.00 57.19 72 GLN A C 1
ATOM 577 O O . GLN A 1 72 ? -4.237 -8.086 -14.526 1.00 57.19 72 GLN A O 1
ATOM 582 N N . PRO A 1 73 ? -3.235 -6.107 -14.947 1.00 54.69 73 PRO A N 1
ATOM 583 C CA . PRO A 1 73 ? -4.251 -5.348 -14.240 1.00 54.69 73 PRO A CA 1
ATOM 584 C C . PRO A 1 73 ? -5.531 -5.587 -15.031 1.00 54.69 73 PRO A C 1
ATOM 586 O O . PRO A 1 73 ? -5.634 -5.189 -16.193 1.00 54.69 73 PRO A O 1
ATOM 589 N N . GLY A 1 74 ? -6.442 -6.374 -14.455 1.00 50.81 74 GLY A N 1
ATOM 590 C CA . GLY A 1 74 ? -7.726 -6.623 -15.074 1.00 50.81 74 GLY A CA 1
ATOM 591 C C . GLY A 1 74 ? -8.292 -5.270 -15.463 1.00 50.81 74 GLY A C 1
ATOM 592 O O . GLY A 1 74 ? -8.106 -4.295 -14.735 1.00 50.81 74 GLY A O 1
ATOM 593 N N . THR A 1 75 ? -8.918 -5.219 -16.630 1.00 47.78 75 THR A N 1
ATOM 594 C CA . THR A 1 75 ? -9.873 -4.183 -17.005 1.00 47.78 75 THR A CA 1
ATOM 595 C C . THR A 1 75 ? -10.888 -4.024 -15.866 1.00 47.78 75 THR A C 1
ATOM 597 O O . THR A 1 75 ? -11.963 -4.614 -15.838 1.00 47.78 75 THR A O 1
ATOM 600 N N . SER A 1 76 ? -10.502 -3.291 -14.827 1.00 43.72 76 SER A N 1
ATOM 601 C CA . SER A 1 76 ? -11.393 -2.803 -13.804 1.00 43.72 76 SER A CA 1
ATOM 602 C C . SER A 1 76 ? -12.104 -1.668 -14.498 1.00 43.72 76 SER A C 1
ATOM 604 O O . SER A 1 76 ? -11.571 -0.564 -14.611 1.00 43.72 76 SER A O 1
ATOM 606 N N . SER A 1 77 ? -13.245 -2.034 -15.083 1.00 41.28 77 SER A N 1
ATOM 607 C CA . SER A 1 77 ? -14.421 -1.199 -15.280 1.00 41.28 77 SER A CA 1
ATOM 608 C C . SER A 1 77 ? -14.195 0.233 -14.811 1.00 41.28 77 SER A C 1
ATOM 610 O O . SER A 1 77 ? -14.007 0.466 -13.612 1.00 41.28 77 SER A O 1
ATOM 612 N N . VAL A 1 78 ? -14.223 1.160 -15.767 1.00 43.25 78 VAL A N 1
ATOM 613 C CA . VAL A 1 78 ? -14.397 2.604 -15.579 1.00 43.25 78 VAL A CA 1
ATOM 614 C C . VAL A 1 78 ? -15.161 2.873 -14.270 1.00 43.25 78 VAL A C 1
ATOM 616 O O . VAL A 1 78 ? -16.375 2.708 -14.223 1.00 43.25 78 VAL A O 1
ATOM 619 N N . GLY A 1 79 ? -14.450 3.190 -13.179 1.00 44.25 79 GLY A N 1
ATOM 620 C CA . GLY A 1 79 ? -15.058 3.567 -11.894 1.00 44.25 79 GLY A CA 1
ATOM 621 C C . GLY A 1 79 ? -14.668 2.778 -10.635 1.00 44.25 79 GLY A C 1
ATOM 622 O O . GLY A 1 79 ? -14.898 3.289 -9.541 1.00 44.25 79 GLY A O 1
ATOM 623 N N . ALA A 1 80 ? -14.043 1.600 -10.716 1.00 48.94 80 ALA A N 1
ATOM 624 C CA . ALA A 1 80 ? -13.604 0.876 -9.514 1.00 48.94 80 ALA A CA 1
ATOM 625 C C . ALA A 1 80 ? -12.126 1.167 -9.230 1.00 48.94 80 ALA A C 1
ATOM 627 O O . ALA A 1 80 ? -11.265 0.858 -10.053 1.00 48.94 80 ALA A O 1
ATOM 628 N N . ARG A 1 81 ? -11.821 1.774 -8.073 1.00 55.94 81 ARG A N 1
ATOM 629 C CA . ARG A 1 81 ? -10.431 1.976 -7.636 1.00 55.94 81 ARG A CA 1
ATOM 630 C C . ARG A 1 81 ? -9.699 0.632 -7.737 1.00 55.94 81 ARG A C 1
ATOM 632 O O . ARG A 1 81 ? -10.192 -0.335 -7.154 1.00 55.94 81 ARG A O 1
ATOM 639 N N . PRO A 1 82 ? -8.574 0.541 -8.469 1.00 56.88 82 PRO A N 1
ATOM 640 C CA . PRO A 1 82 ? -7.822 -0.701 -8.522 1.00 56.88 82 PRO A CA 1
ATOM 641 C C . PRO A 1 82 ? -7.473 -1.104 -7.087 1.00 56.88 82 PRO A C 1
ATOM 643 O O . PRO A 1 82 ? -7.216 -0.231 -6.256 1.00 56.88 82 PRO A O 1
ATOM 646 N N . ASN A 1 83 ? -7.508 -2.404 -6.781 1.00 59.97 83 ASN A N 1
ATOM 647 C CA . ASN A 1 83 ? -7.029 -2.966 -5.515 1.00 59.97 83 ASN A CA 1
ATOM 648 C C . ASN A 1 83 ? -5.533 -2.635 -5.353 1.00 59.97 83 ASN A C 1
ATOM 650 O O . ASN A 1 83 ? -4.667 -3.456 -5.645 1.00 59.97 83 ASN A O 1
ATOM 654 N N . MET A 1 84 ? -5.227 -1.403 -4.955 1.00 74.00 84 MET A N 1
ATOM 655 C CA . MET A 1 84 ? -3.878 -0.902 -4.760 1.00 74.00 84 MET A CA 1
ATOM 656 C C . MET A 1 84 ? -3.457 -1.204 -3.332 1.00 74.00 84 MET A C 1
ATOM 658 O O . MET A 1 84 ? -4.180 -0.907 -2.379 1.00 74.00 84 MET A O 1
ATOM 662 N N . ALA A 1 85 ? -2.259 -1.760 -3.182 1.00 76.94 85 ALA A N 1
ATOM 663 C CA . ALA A 1 85 ? -1.597 -1.789 -1.888 1.00 76.94 85 ALA A CA 1
ATOM 664 C C . ALA A 1 85 ? -1.414 -0.351 -1.364 1.00 76.94 85 ALA A C 1
ATOM 666 O O . ALA A 1 85 ? -1.115 0.563 -2.137 1.00 76.94 85 ALA A O 1
ATOM 667 N N . LEU A 1 86 ? -1.605 -0.154 -0.056 1.00 81.81 86 LEU A N 1
ATOM 668 C CA . LEU A 1 86 ? -1.347 1.130 0.597 1.00 81.81 86 LEU A CA 1
ATOM 669 C C . LEU A 1 86 ? 0.148 1.467 0.497 1.00 81.81 86 LEU A C 1
ATOM 671 O O . LEU A 1 86 ? 0.996 0.613 0.752 1.00 81.81 86 LEU A O 1
ATOM 675 N N . GLY A 1 87 ? 0.468 2.718 0.162 1.00 83.19 87 GLY A N 1
ATOM 676 C CA . GLY A 1 87 ? 1.834 3.239 0.272 1.00 83.19 87 GLY A CA 1
ATOM 677 C C . GLY A 1 87 ? 2.261 3.420 1.734 1.00 83.19 87 GLY A C 1
ATOM 678 O O . GLY A 1 87 ? 1.431 3.339 2.645 1.00 83.19 87 GLY A O 1
ATOM 679 N N . LYS A 1 88 ? 3.546 3.716 1.968 1.00 84.88 88 LYS A N 1
ATOM 680 C CA . LYS A 1 88 ? 4.120 3.834 3.327 1.00 84.88 88 LYS A CA 1
ATOM 681 C C . LYS A 1 88 ? 3.365 4.812 4.231 1.00 84.88 88 LYS A C 1
ATOM 683 O O . LYS A 1 88 ? 3.067 4.480 5.373 1.00 84.88 88 LYS A O 1
ATOM 688 N N . GLU A 1 89 ? 3.006 5.983 3.717 1.00 88.31 89 GLU A N 1
ATOM 689 C CA . GLU A 1 89 ? 2.264 6.996 4.481 1.00 88.31 89 GLU A CA 1
ATOM 690 C C . GLU A 1 89 ? 0.858 6.511 4.861 1.00 88.31 89 GLU A C 1
ATOM 692 O O . GLU A 1 89 ? 0.417 6.659 6.002 1.00 88.31 89 GLU A O 1
ATOM 697 N N . GLY A 1 90 ? 0.165 5.858 3.921 1.00 87.81 90 GLY A N 1
ATOM 698 C CA . GLY A 1 90 ? -1.147 5.261 4.164 1.00 87.81 90 GLY A CA 1
ATOM 699 C C . GLY A 1 90 ? -1.084 4.136 5.198 1.00 87.81 90 GLY A C 1
ATOM 700 O O . GLY A 1 90 ? -1.943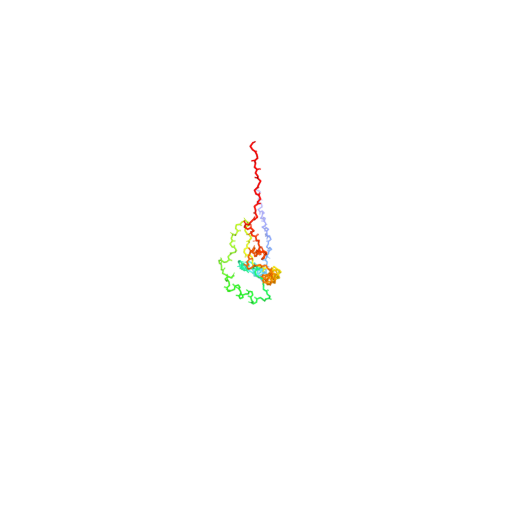 4.062 6.077 1.00 87.81 90 GLY A O 1
ATOM 701 N N . GLN A 1 91 ? -0.037 3.308 5.140 1.00 88.31 91 GLN A N 1
ATOM 702 C CA . GLN A 1 91 ? 0.236 2.277 6.140 1.00 88.31 91 GLN A CA 1
ATOM 703 C C . GLN A 1 91 ? 0.464 2.894 7.526 1.00 88.31 91 GLN A C 1
ATOM 705 O O . GLN A 1 91 ? -0.158 2.454 8.489 1.00 88.31 91 GLN A O 1
ATOM 710 N N . GLN A 1 92 ? 1.319 3.913 7.636 1.00 92.00 92 GLN A N 1
ATOM 711 C CA . GLN A 1 92 ? 1.615 4.577 8.910 1.00 92.00 92 GLN A CA 1
ATOM 712 C C . GLN A 1 92 ? 0.370 5.239 9.508 1.00 92.00 92 GLN A C 1
ATOM 714 O O . GLN A 1 92 ? 0.082 5.059 10.691 1.00 92.00 92 GLN A O 1
ATOM 719 N N . SER A 1 93 ? -0.416 5.944 8.689 1.00 94.81 93 SER A N 1
ATOM 720 C CA . SER A 1 93 ? -1.678 6.549 9.129 1.00 94.81 93 SER A CA 1
ATOM 721 C C . SER A 1 93 ? -2.663 5.495 9.639 1.00 94.81 93 SER A C 1
ATOM 723 O O . SER A 1 93 ? -3.291 5.678 10.683 1.00 94.81 93 SER A O 1
ATOM 725 N N . LEU A 1 94 ? -2.783 4.366 8.933 1.00 93.75 94 LEU A N 1
ATOM 726 C CA . LEU A 1 94 ? -3.630 3.257 9.361 1.00 93.75 94 LEU A CA 1
ATOM 727 C C . LEU A 1 94 ? -3.144 2.661 10.688 1.00 93.75 94 LEU A C 1
ATOM 729 O O . LEU A 1 94 ? -3.950 2.470 11.593 1.00 93.75 94 LEU A O 1
ATOM 733 N N . GLN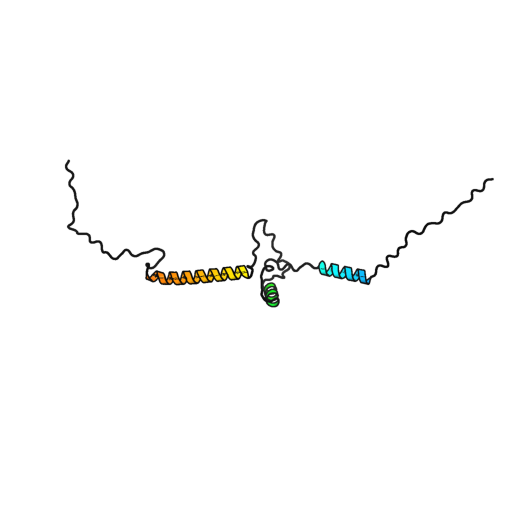 A 1 95 ? -1.841 2.414 10.828 1.00 94.06 95 GLN A N 1
ATOM 734 C CA . GLN A 1 95 ? -1.244 1.888 12.058 1.00 94.06 95 GLN A CA 1
ATOM 735 C C . GLN A 1 95 ? -1.490 2.817 13.252 1.00 94.06 95 GLN A C 1
ATOM 737 O O . GLN A 1 95 ? -1.915 2.351 14.308 1.00 94.06 95 GLN A O 1
ATOM 742 N N . GLN A 1 96 ? -1.310 4.128 13.076 1.00 96.31 96 GLN A N 1
ATOM 743 C CA . GLN A 1 96 ? -1.581 5.113 14.123 1.00 96.31 96 GLN A CA 1
ATOM 744 C C . GLN A 1 96 ? -3.061 5.109 14.537 1.00 96.31 96 GLN A C 1
ATOM 746 O O . GLN A 1 96 ? -3.377 5.109 15.726 1.00 96.31 96 GLN A O 1
ATOM 751 N N . LYS A 1 97 ? -3.983 5.050 13.566 1.00 96.31 97 LYS A N 1
ATOM 752 C CA . LYS A 1 97 ? -5.426 4.968 13.841 1.00 96.31 97 LYS A CA 1
ATOM 753 C C . LYS A 1 97 ? -5.796 3.689 14.587 1.00 96.31 97 LYS A C 1
ATOM 755 O O . LYS A 1 97 ? -6.590 3.747 15.522 1.00 96.31 97 LYS A O 1
ATOM 760 N N . LEU A 1 98 ? -5.227 2.551 14.189 1.00 96.44 98 LEU A N 1
ATOM 761 C CA . LEU A 1 98 ? -5.458 1.267 14.852 1.00 96.44 98 LEU A CA 1
ATOM 762 C C . LEU A 1 98 ? -4.951 1.284 16.297 1.00 96.44 98 LEU A C 1
ATOM 764 O O . LEU A 1 98 ? -5.658 0.814 17.186 1.00 96.44 98 LEU A O 1
ATOM 768 N N . LEU A 1 99 ? -3.781 1.878 16.545 1.00 95.81 99 LEU A N 1
ATOM 769 C CA . LEU A 1 99 ? -3.244 2.036 17.896 1.00 95.81 99 LEU A CA 1
ATOM 770 C C . LEU A 1 99 ? -4.165 2.902 18.770 1.00 95.81 99 LEU A C 1
ATOM 772 O O . LEU A 1 99 ? -4.542 2.486 19.863 1.00 95.81 99 LEU A O 1
ATOM 776 N N . GLY A 1 100 ? -4.622 4.048 18.257 1.00 94.94 100 GLY A N 1
ATOM 777 C CA . GLY A 1 100 ? -5.555 4.912 18.988 1.00 94.94 100 GLY A CA 1
ATOM 778 C C . GLY A 1 100 ? -6.905 4.239 19.275 1.00 94.94 100 GLY A C 1
ATOM 779 O O . GLY A 1 100 ? -7.466 4.393 20.361 1.00 94.94 100 GLY A O 1
ATOM 780 N N . GLN A 1 101 ? -7.429 3.442 18.335 1.00 93.38 101 GLN A N 1
ATOM 781 C CA . GLN A 1 101 ? -8.645 2.651 18.565 1.00 93.38 101 GLN A CA 1
ATOM 782 C C . GLN A 1 101 ? -8.435 1.572 19.626 1.00 93.38 101 GLN A C 1
ATOM 784 O O . GLN A 1 101 ? -9.318 1.362 20.459 1.00 93.38 101 GLN A O 1
ATOM 789 N N . PHE A 1 102 ? -7.278 0.911 19.618 1.00 94.19 102 PHE A N 1
ATOM 790 C CA . PHE A 1 102 ? -6.924 -0.078 20.626 1.00 94.19 102 PHE A CA 1
ATOM 791 C C . PHE A 1 102 ? -6.877 0.547 22.023 1.00 94.19 102 PHE A C 1
ATOM 793 O O . PHE A 1 102 ? -7.544 0.053 22.930 1.00 94.19 102 PHE A O 1
ATOM 800 N N . GLU A 1 103 ? -6.177 1.668 22.191 1.00 92.88 103 GLU A N 1
ATOM 801 C CA . GLU A 1 103 ? -6.117 2.394 23.465 1.00 92.88 103 GLU A CA 1
ATOM 802 C C . GLU A 1 103 ? -7.506 2.855 23.923 1.00 92.88 103 GLU A C 1
ATOM 804 O O . GLU A 1 103 ? -7.887 2.647 25.076 1.00 92.88 103 GLU A O 1
ATOM 809 N N . SER A 1 104 ? -8.314 3.405 23.011 1.00 89.00 104 SER A N 1
ATOM 810 C CA . SER A 1 104 ? -9.689 3.814 23.316 1.00 89.00 104 SER A CA 1
ATOM 811 C C . SER A 1 104 ? -10.554 2.631 23.759 1.00 89.00 104 SER A C 1
ATOM 813 O O . SER A 1 104 ? -11.298 2.739 24.734 1.00 89.00 104 SER A O 1
ATOM 815 N N . ALA A 1 105 ? -10.437 1.477 23.096 1.00 87.56 105 ALA A N 1
ATOM 816 C CA . ALA A 1 105 ? -11.148 0.263 23.480 1.00 87.56 105 ALA A CA 1
ATOM 817 C C . ALA A 1 105 ? -10.681 -0.270 24.846 1.00 87.56 105 ALA A C 1
ATOM 819 O O . ALA A 1 105 ? -11.517 -0.668 25.657 1.00 87.56 105 ALA A O 1
ATOM 820 N N . GLN A 1 106 ? -9.378 -0.234 25.140 1.00 85.69 106 GLN A N 1
ATOM 821 C CA . GLN A 1 106 ? -8.833 -0.616 26.449 1.00 85.69 106 GLN A CA 1
ATOM 822 C C . GLN A 1 106 ? -9.319 0.315 27.570 1.00 85.69 106 GLN A C 1
ATOM 824 O O . GLN A 1 106 ? -9.713 -0.162 28.633 1.00 85.69 106 GLN A O 1
ATOM 829 N N . ASN A 1 107 ? -9.371 1.626 27.325 1.00 80.12 107 ASN A N 1
ATOM 830 C CA . ASN A 1 107 ? -9.892 2.597 28.291 1.00 80.12 107 ASN A CA 1
ATOM 831 C C . ASN A 1 107 ? -11.396 2.414 28.516 1.00 80.12 107 ASN A C 1
ATOM 833 O O . ASN A 1 107 ? -11.840 2.339 29.657 1.00 80.12 107 ASN A O 1
ATOM 837 N N . ARG A 1 108 ? -12.173 2.180 27.452 1.00 72.88 108 ARG A N 1
ATOM 838 C CA . ARG A 1 108 ? -13.594 1.827 27.591 1.00 72.88 108 ARG A CA 1
ATOM 839 C C . ARG A 1 108 ? -13.789 0.560 28.415 1.00 72.88 108 ARG A C 1
ATOM 841 O O . ARG A 1 108 ? -14.718 0.517 29.210 1.00 72.88 108 ARG A O 1
ATOM 848 N N . ARG A 1 109 ? -12.915 -0.452 28.282 1.00 65.00 109 ARG A N 1
ATOM 849 C CA . ARG A 1 109 ? -12.933 -1.654 29.143 1.00 65.00 109 ARG A CA 1
ATOM 850 C C . ARG A 1 109 ? -12.754 -1.321 30.628 1.00 65.00 109 ARG A C 1
ATOM 852 O O . ARG A 1 109 ? -13.352 -2.000 31.455 1.00 65.00 109 ARG A O 1
ATOM 859 N N . LYS A 1 110 ? -11.982 -0.285 30.973 1.00 61.34 110 LYS A N 1
ATOM 860 C CA . LYS A 1 110 ? -11.837 0.203 32.357 1.00 61.34 110 LYS A CA 1
ATOM 861 C C . LYS A 1 110 ? -13.120 0.888 32.848 1.00 61.34 110 LYS A C 1
ATOM 863 O O . LYS A 1 110 ? -13.508 0.685 33.997 1.00 61.34 110 LYS A O 1
ATOM 868 N N . ASP A 1 111 ? -13.827 1.599 31.973 1.00 59.53 111 ASP A N 1
ATOM 869 C CA . ASP A 1 111 ? -15.074 2.304 32.309 1.00 59.53 111 ASP A CA 1
ATOM 870 C C . ASP A 1 111 ? -16.279 1.373 32.574 1.00 59.53 111 ASP A C 1
ATOM 872 O O . ASP A 1 111 ? -17.237 1.789 33.229 1.00 59.53 111 ASP A O 1
ATOM 876 N N . PHE A 1 112 ? -16.228 0.096 32.161 1.00 58.88 112 PHE A N 1
ATOM 877 C CA . PHE A 1 112 ? -17.239 -0.926 32.521 1.00 58.88 112 PHE A CA 1
ATOM 878 C C . PHE A 1 112 ? -17.309 -1.21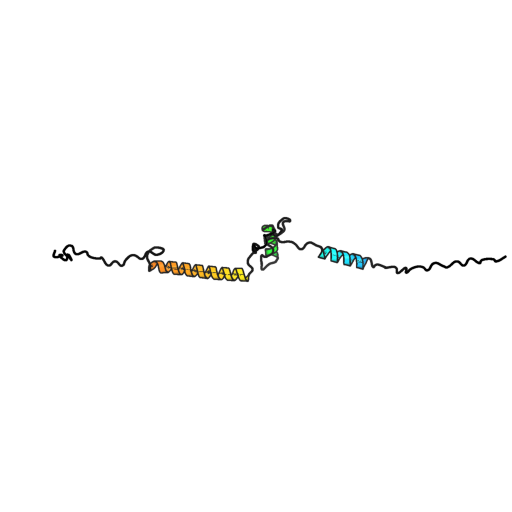9 34.026 1.00 58.88 112 PHE A C 1
ATOM 880 O O . PHE A 1 112 ? -18.253 -1.853 34.487 1.00 58.88 112 PHE A O 1
ATOM 887 N N . THR A 1 113 ? -16.326 -0.774 34.808 1.00 58.91 113 THR A N 1
ATOM 888 C CA . THR A 1 113 ? -16.406 -0.852 36.273 1.00 58.91 113 THR A CA 1
ATOM 889 C C . THR A 1 113 ? -17.409 0.148 36.859 1.00 58.91 113 THR A C 1
ATOM 891 O O . THR A 1 113 ? -17.938 -0.100 37.937 1.00 58.91 113 THR A O 1
ATOM 894 N N . ASN A 1 114 ? -17.721 1.238 36.141 1.00 58.50 114 ASN A N 1
ATOM 895 C CA . ASN A 1 114 ? -18.584 2.326 36.623 1.00 58.50 114 ASN A CA 1
ATOM 896 C C . ASN A 1 114 ? -19.946 2.419 35.912 1.00 58.50 114 ASN A C 1
ATOM 898 O O . ASN A 1 114 ? -20.835 3.133 36.374 1.00 58.50 114 ASN A O 1
ATOM 902 N N . LYS A 1 115 ? -20.146 1.707 34.799 1.00 59.47 115 LYS A N 1
ATOM 903 C CA . LYS A 1 115 ? -21.440 1.576 34.110 1.00 59.47 115 LYS A CA 1
ATOM 904 C C . LYS A 1 115 ? -21.704 0.095 33.890 1.00 59.47 115 LYS A C 1
ATOM 906 O O . LYS A 1 115 ? -20.824 -0.600 33.397 1.00 59.47 115 LYS A O 1
ATOM 911 N N . GLY A 1 116 ? -22.880 -0.361 34.323 1.00 55.75 116 GLY A N 1
ATOM 912 C CA . GLY A 1 116 ? -23.263 -1.768 34.437 1.00 55.75 116 GLY A CA 1
ATOM 913 C C . GLY A 1 116 ? -22.872 -2.643 33.247 1.00 55.75 116 GLY A C 1
ATOM 914 O O . GLY A 1 116 ? -22.703 -2.177 32.125 1.00 55.75 116 GLY A O 1
ATOM 915 N N . ALA A 1 117 ? -22.710 -3.934 33.528 1.00 55.53 117 ALA A N 1
ATOM 916 C CA . ALA A 1 117 ? -22.255 -4.963 32.602 1.00 55.53 117 ALA A CA 1
ATOM 917 C C . ALA A 1 117 ? -23.025 -4.964 31.259 1.00 55.53 117 ALA A C 1
ATOM 919 O O . ALA A 1 117 ? -24.002 -5.688 31.102 1.00 55.53 117 ALA A O 1
ATOM 920 N N . GLY A 1 118 ? -22.588 -4.167 30.276 1.00 61.03 118 GLY A N 1
ATOM 921 C CA . GLY A 1 118 ? -23.080 -4.237 28.898 1.00 61.03 118 GLY A CA 1
ATOM 922 C C . GLY A 1 118 ? -23.311 -2.905 28.176 1.00 61.03 118 GLY A C 1
ATOM 923 O O . GLY A 1 118 ? -23.219 -1.815 28.737 1.00 61.03 118 GLY A O 1
ATOM 924 N N . LEU A 1 119 ? -23.626 -3.030 26.881 1.00 63.91 119 LEU A N 1
ATOM 925 C CA . LEU A 1 119 ? -23.996 -1.964 25.940 1.00 63.91 119 LEU A CA 1
ATOM 926 C C . LEU A 1 119 ? -25.315 -1.279 26.354 1.00 63.91 119 LEU A C 1
ATOM 928 O O . LEU A 1 119 ? -26.363 -1.530 25.769 1.00 63.91 119 LEU A O 1
ATOM 932 N N . GLY A 1 120 ? -25.267 -0.407 27.362 1.00 64.50 120 GLY A N 1
ATOM 933 C CA . GLY A 1 120 ? -26.385 0.477 27.718 1.00 64.50 120 GLY A CA 1
ATOM 934 C C . GLY A 1 120 ? -27.249 0.035 28.902 1.00 64.50 120 GLY A C 1
ATOM 935 O O . GLY A 1 120 ? -28.274 0.663 29.152 1.00 64.50 120 GLY A O 1
ATOM 936 N N . PHE A 1 121 ? -26.847 -0.986 29.666 1.00 62.50 121 PHE A N 1
ATOM 937 C CA . PHE A 1 121 ? -27.546 -1.350 30.901 1.00 62.50 121 PHE A CA 1
ATOM 938 C C . PHE A 1 121 ? -26.947 -0.605 32.101 1.00 62.50 121 PHE A C 1
ATOM 940 O O . PHE A 1 121 ? -25.882 -0.954 32.605 1.00 62.50 121 PHE A O 1
ATOM 947 N N . SER A 1 122 ? -27.643 0.426 32.579 1.00 66.88 122 SER A N 1
ATOM 948 C CA . SER A 1 122 ? -27.396 0.987 33.908 1.00 66.88 122 SER A CA 1
ATOM 949 C C . SER A 1 122 ? -28.380 0.346 34.872 1.00 66.88 122 SER A C 1
ATOM 951 O O .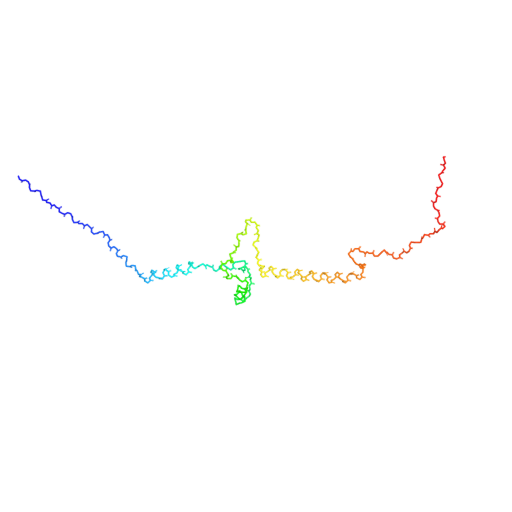 SER A 1 122 ? -29.588 0.509 34.698 1.00 66.88 122 SER A O 1
ATOM 953 N N . ALA A 1 123 ? -27.882 -0.366 35.887 1.00 67.25 123 ALA A N 1
ATOM 954 C CA . ALA A 1 123 ? -28.750 -0.839 36.956 1.00 67.25 123 ALA A CA 1
ATOM 955 C C . ALA A 1 123 ? -29.465 0.380 37.573 1.00 67.25 123 ALA A C 1
ATOM 957 O O . ALA A 1 123 ? -28.808 1.402 37.814 1.00 67.25 123 ALA A O 1
ATOM 958 N N . PRO A 1 124 ? -30.791 0.322 37.784 1.00 69.56 124 PRO A N 1
ATOM 959 C CA . PRO A 1 124 ? -31.494 1.395 38.469 1.00 69.56 124 PRO A CA 1
ATOM 960 C C . PRO A 1 124 ? -30.864 1.586 39.852 1.00 69.56 124 PRO A C 1
ATOM 962 O O . PRO A 1 124 ? -30.464 0.611 40.494 1.00 69.56 124 PRO A O 1
ATOM 965 N N . SER A 1 125 ? -30.748 2.837 40.309 1.00 70.25 125 SER A N 1
ATOM 966 C CA . SER A 1 125 ? -30.273 3.134 41.665 1.00 70.25 125 SER A CA 1
ATOM 967 C C . SER A 1 125 ? -31.058 2.282 42.664 1.00 70.25 125 SER A C 1
ATOM 969 O O . SER A 1 125 ? -32.284 2.241 42.570 1.00 70.25 125 SER A O 1
ATOM 971 N N . ASN A 1 126 ? -30.379 1.627 43.609 1.00 66.06 126 ASN A N 1
ATOM 972 C CA . ASN A 1 126 ? -30.939 0.695 44.605 1.00 66.06 126 ASN A CA 1
ATOM 973 C C . ASN A 1 126 ? -31.936 1.324 45.605 1.00 66.06 126 ASN A C 1
ATOM 975 O O . ASN A 1 126 ? -32.207 0.745 46.660 1.00 66.06 126 ASN A O 1
ATOM 979 N N . ASN A 1 127 ? -32.478 2.495 45.284 1.00 70.56 127 ASN A N 1
ATOM 980 C CA . ASN A 1 127 ? -33.536 3.158 46.014 1.00 70.56 127 ASN A CA 1
ATOM 981 C C . ASN A 1 127 ? -34.786 2.281 45.904 1.00 70.56 127 ASN A C 1
ATOM 983 O O . ASN A 1 127 ? -35.519 2.324 44.916 1.00 70.56 127 ASN A O 1
ATOM 987 N N . LYS A 1 128 ? -34.992 1.422 46.905 1.00 73.75 128 LYS A N 1
ATOM 988 C CA . LYS A 1 128 ? -36.221 0.644 47.052 1.00 73.75 128 LYS A CA 1
ATOM 989 C C . LYS A 1 128 ? -37.384 1.630 47.147 1.00 73.75 128 LYS A C 1
ATOM 991 O O . LYS A 1 128 ? -37.528 2.310 48.157 1.00 73.75 128 LYS A O 1
ATOM 996 N N . PHE A 1 129 ? -38.210 1.703 46.108 1.00 69.56 129 PHE A N 1
ATOM 997 C CA . PHE A 1 129 ? -39.515 2.343 46.214 1.00 69.56 129 PHE A CA 1
ATOM 998 C C . PHE A 1 129 ? -40.364 1.491 47.162 1.00 69.56 129 PHE A C 1
ATOM 1000 O O . PHE A 1 129 ? -40.624 0.321 46.885 1.00 69.56 129 PHE A O 1
ATOM 1007 N N . SER A 1 130 ? -40.741 2.048 48.311 1.00 77.38 130 SER A N 1
ATOM 1008 C CA . SER A 1 130 ? -41.669 1.412 49.243 1.00 77.38 130 SER A CA 1
ATOM 1009 C C . SER A 1 130 ? -43.100 1.749 48.841 1.00 77.38 130 SER A C 1
ATOM 1011 O O . SER A 1 130 ? -43.452 2.922 48.731 1.00 77.38 130 SER A O 1
ATOM 1013 N N . ILE A 1 131 ? -43.924 0.723 48.644 1.00 76.69 131 ILE A N 1
ATOM 1014 C CA . ILE A 1 131 ? -45.371 0.877 48.501 1.00 76.69 131 ILE A CA 1
ATOM 1015 C C . ILE A 1 131 ? -45.950 0.747 49.908 1.00 76.69 131 ILE A C 1
ATOM 1017 O O . ILE A 1 131 ? -45.901 -0.332 50.498 1.00 76.69 131 ILE A O 1
ATOM 1021 N N . ASP A 1 132 ? -46.444 1.852 50.463 1.00 80.25 132 ASP A N 1
ATOM 1022 C CA . ASP A 1 132 ? -47.202 1.815 51.711 1.00 80.25 132 ASP A CA 1
ATOM 1023 C C . ASP A 1 132 ? -48.597 1.256 51.419 1.00 80.25 132 ASP A C 1
ATOM 1025 O O . ASP A 1 132 ? -49.393 1.877 50.715 1.00 80.25 132 ASP A O 1
ATOM 1029 N N . VAL A 1 133 ? -48.879 0.068 51.953 1.00 81.25 133 VAL A N 1
ATOM 1030 C CA . VAL A 1 133 ? -50.154 -0.643 51.772 1.00 81.25 133 VAL A CA 1
ATOM 1031 C C . VAL A 1 133 ? -51.329 0.154 52.352 1.00 81.25 133 VAL A C 1
ATOM 1033 O O . VAL A 1 133 ? -52.462 -0.014 51.909 1.00 81.25 133 VAL A O 1
ATOM 1036 N N . ASN A 1 134 ? -51.066 1.062 53.296 1.00 82.25 134 ASN A N 1
ATOM 1037 C CA . ASN A 1 134 ? -52.089 1.892 53.925 1.00 82.25 134 ASN A CA 1
ATOM 1038 C C . ASN A 1 134 ? -52.285 3.247 53.226 1.00 82.25 134 ASN A C 1
ATOM 1040 O O . ASN A 1 134 ? -53.222 3.979 53.555 1.00 82.25 134 ASN A O 1
ATOM 1044 N N . ALA A 1 135 ? -51.436 3.606 52.260 1.00 81.38 135 ALA A N 1
ATOM 1045 C CA . ALA A 1 135 ? -51.558 4.866 51.544 1.00 81.38 135 ALA A CA 1
ATOM 1046 C C . ALA A 1 135 ? -52.652 4.773 50.466 1.00 81.38 135 ALA A C 1
ATOM 1048 O O . ALA A 1 135 ? -52.418 4.303 49.355 1.00 81.38 135 ALA A O 1
ATOM 1049 N N . SER A 1 136 ? -53.851 5.273 50.773 1.00 78.12 136 SER A N 1
ATOM 1050 C CA . SER A 1 136 ? -54.928 5.453 49.791 1.00 78.12 136 SER A CA 1
ATOM 1051 C C . SER A 1 136 ? -55.051 6.922 49.378 1.00 78.12 136 SER A C 1
ATOM 1053 O O . SER A 1 136 ? -55.172 7.807 50.223 1.00 78.12 136 SER A O 1
ATOM 1055 N N . ARG A 1 137 ? -55.033 7.191 48.065 1.00 77.69 137 ARG A N 1
ATOM 1056 C CA . ARG A 1 137 ? -55.266 8.522 47.463 1.00 77.69 137 ARG A CA 1
ATOM 1057 C C . ARG A 1 137 ? -56.553 8.562 46.629 1.00 77.69 137 ARG A C 1
ATOM 1059 O O . ARG A 1 137 ? -56.609 9.239 45.607 1.00 77.69 137 ARG A O 1
ATOM 1066 N N . SER A 1 138 ? -57.582 7.815 47.025 1.00 77.62 138 SER A N 1
ATOM 1067 C CA . SER A 1 138 ? -58.882 7.878 46.352 1.00 77.62 138 SER A CA 1
ATOM 1068 C C . SER A 1 138 ? -59.580 9.206 46.664 1.00 77.62 138 SER A C 1
ATOM 1070 O O . SER A 1 138 ? -59.887 9.472 47.826 1.00 77.62 138 SER A O 1
ATOM 1072 N N . MET A 1 139 ? -59.866 10.016 45.645 1.00 78.38 139 MET A N 1
ATOM 1073 C CA . MET A 1 139 ? -60.854 11.091 45.751 1.00 78.38 139 MET A CA 1
ATOM 1074 C C . MET A 1 139 ? -62.224 10.532 45.370 1.00 78.38 139 MET A C 1
ATOM 1076 O O . MET A 1 139 ? -62.342 9.801 44.387 1.00 78.38 139 MET A O 1
ATOM 1080 N N . LYS A 1 140 ? -63.239 10.827 46.185 1.00 80.12 140 LYS A N 1
ATOM 1081 C CA . LYS A 1 140 ? -64.631 10.513 45.860 1.00 80.12 140 LYS A CA 1
ATOM 1082 C C . LYS A 1 140 ? -65.134 11.567 44.881 1.00 80.12 140 LYS A C 1
ATOM 1084 O O . LYS A 1 140 ? -64.870 12.749 45.079 1.00 80.12 140 LYS A O 1
ATOM 1089 N N . PHE A 1 141 ? -65.809 11.115 43.836 1.00 75.69 141 PHE A N 1
ATOM 1090 C CA . PHE A 1 141 ? -66.585 11.984 42.968 1.00 75.69 141 PHE A CA 1
ATOM 1091 C C . PHE A 1 141 ? -67.994 12.049 43.554 1.00 75.69 141 PHE A C 1
ATOM 1093 O O . PHE A 1 141 ? -68.572 10.998 43.834 1.00 75.69 141 PHE A O 1
ATOM 1100 N N . ASP A 1 142 ? -68.485 13.260 43.802 1.00 74.00 142 ASP A N 1
ATOM 1101 C CA . ASP A 1 142 ? -69.901 13.485 44.089 1.00 74.00 142 ASP A CA 1
ATOM 1102 C C . ASP A 1 142 ? -70.668 13.488 42.753 1.00 74.00 142 ASP A C 1
ATOM 1104 O O . ASP A 1 142 ? -70.141 13.989 41.754 1.00 74.00 142 ASP A O 1
ATOM 1108 N N . ASP A 1 143 ? -71.852 12.866 42.752 1.00 67.31 143 ASP A N 1
ATOM 1109 C CA . ASP A 1 143 ? -72.746 12.675 41.590 1.00 67.31 143 ASP A CA 1
ATOM 1110 C C . ASP A 1 143 ? -73.324 13.999 41.050 1.00 67.31 143 ASP A C 1
ATOM 1112 O O . ASP A 1 143 ? -73.729 14.857 41.875 1.00 67.31 143 ASP A O 1
#

Secondary structure (DSSP, 8-state):
--------PPPPPP--------HHHHHHHHHHHHHHTSPP---GGGGG---S-HHHHHHHHHHTTTT-TT-------TTPPP-PPPPHHHHHHHHHHHHHHHHHHHHHHHHTTTS-SSSS-PPPPS------TT---PPPPP-